Protein AF-A0A142X7V2-F1 (afdb_monomer)

pLDDT: mean 72.76, std 12.18, range [30.91, 86.69]

Nearest PDB structures (foldseek):
  1sg2-assembly1_A  TM=7.014E-01  e=5.204E+00  Escherichia coli
  7x0t-assembly1_A  TM=2.923E-01  e=7.266E+00  Homo sapiens

Mean predicted aligned error: 11.58 Å

Sequence (132 aa):
MGMGFEIVDVTFTNPAFLALTGAERADVVRRLLADPVMAEFSRVSKRRGRRIFWRSFGLLLALFFGLDFVRREVPFSSTIYAVSVLGLSALWAVGEVWLWVRWMKRESTRRMQSLLQVELGRVRIKNRLPKD

Solvent-accessible surface area (backbone atoms only — not comparable to full-atom values): 7482 Å² total; per-residue (Å²): 139,66,82,75,54,71,69,54,64,78,66,61,78,43,66,76,62,63,72,45,54,75,68,55,43,52,51,53,52,52,49,56,71,65,31,66,68,52,53,50,49,50,53,54,48,51,55,53,49,50,52,50,49,53,52,41,50,51,48,51,50,52,43,53,54,48,51,56,46,38,73,73,76,46,58,74,82,56,32,56,59,50,51,50,54,46,49,54,52,51,52,50,42,53,48,54,53,49,53,49,53,53,47,51,54,54,52,53,52,54,52,49,52,54,51,49,53,53,50,53,49,52,51,55,50,58,73,66,49,81,88,126

Foldseek 3Di:
DPVVCVLVVVQCPPVLLVPDDPVLNVVLVVCLCVDVVVVVLVVVLVVVVVVLVVVLVVLVVCLVVLLVCLVPPNPPVVSVVSVVVSVVSNVVSVVSVVVSVVVSSVVSNVVSNVSSVVSSVVVVVVVPDDDD

Structure (mmCIF, N/CA/C/O backbone):
data_AF-A0A142X7V2-F1
#
_entry.id   AF-A0A142X7V2-F1
#
loop_
_atom_site.group_PDB
_atom_site.id
_atom_site.type_symbol
_atom_site.label_atom_id
_atom_site.label_alt_id
_atom_site.label_comp_id
_atom_site.label_asym_id
_atom_site.label_entity_id
_atom_site.label_seq_id
_atom_site.pdbx_PDB_ins_code
_atom_site.Cartn_x
_atom_site.Cartn_y
_atom_site.Cartn_z
_atom_site.occupancy
_atom_site.B_iso_or_equiv
_atom_site.auth_seq_id
_atom_site.auth_comp_id
_atom_site.auth_asym_id
_atom_site.auth_atom_id
_atom_site.pdbx_PDB_model_num
ATOM 1 N N . MET A 1 1 ? 2.523 -14.291 7.260 1.00 30.91 1 MET A N 1
ATOM 2 C CA . MET A 1 1 ? 3.044 -12.999 7.762 1.00 30.91 1 MET A CA 1
ATOM 3 C C . MET A 1 1 ? 2.249 -11.901 7.059 1.00 30.91 1 MET A C 1
ATOM 5 O O . MET A 1 1 ? 2.427 -11.691 5.876 1.00 30.91 1 MET A O 1
ATOM 9 N N . GLY A 1 2 ? 1.153 -11.379 7.601 1.00 34.94 2 GLY A N 1
ATOM 10 C CA . GLY A 1 2 ? 1.067 -10.666 8.874 1.00 34.94 2 GLY A CA 1
ATOM 11 C C . GLY A 1 2 ? 0.648 -9.191 8.707 1.00 34.94 2 GLY A C 1
ATOM 12 O O . GLY A 1 2 ? 0.599 -8.489 9.702 1.00 34.94 2 GLY A O 1
ATOM 13 N N . MET A 1 3 ? 0.288 -8.719 7.498 1.00 31.81 3 MET A N 1
ATOM 14 C CA . MET A 1 3 ? -0.186 -7.338 7.232 1.00 31.81 3 MET A CA 1
ATOM 15 C C . MET A 1 3 ? -1.436 -6.901 8.032 1.00 31.81 3 M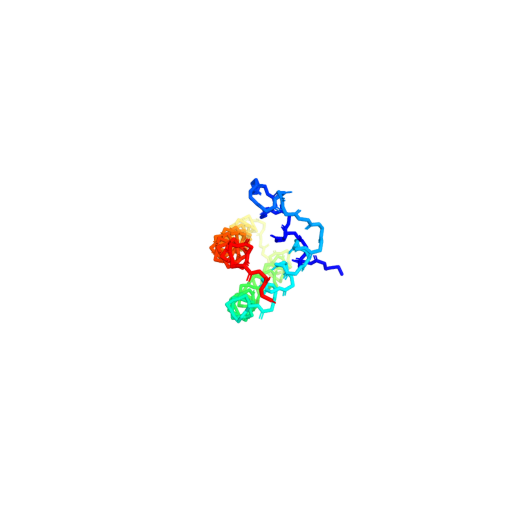ET A C 1
ATOM 17 O O . MET A 1 3 ? -1.824 -5.739 7.976 1.00 31.81 3 MET A O 1
ATOM 21 N N . GLY A 1 4 ? -2.083 -7.812 8.766 1.00 34.22 4 GLY A N 1
ATOM 22 C CA . GLY A 1 4 ? -3.225 -7.501 9.629 1.00 34.22 4 GLY A CA 1
ATOM 23 C C . GLY A 1 4 ? -2.856 -6.901 10.991 1.00 34.22 4 GLY A C 1
ATOM 24 O O . GLY A 1 4 ? -3.724 -6.301 11.611 1.00 34.22 4 GLY A O 1
ATOM 25 N N . PHE A 1 5 ? -1.604 -7.030 11.450 1.00 38.09 5 PHE A N 1
ATOM 26 C CA . PHE A 1 5 ? -1.200 -6.593 12.796 1.00 38.09 5 PHE A CA 1
ATOM 27 C C . PHE A 1 5 ? -0.598 -5.180 12.845 1.00 38.09 5 PHE A C 1
ATOM 29 O O . PHE A 1 5 ? -0.761 -4.491 13.844 1.00 38.09 5 PHE A O 1
ATOM 36 N N . GLU A 1 6 ? -0.002 -4.674 11.762 1.00 40.09 6 GLU A N 1
ATOM 37 C CA . GLU A 1 6 ? 0.569 -3.311 11.764 1.00 40.09 6 GLU A CA 1
ATOM 38 C C . GLU A 1 6 ? -0.491 -2.200 11.767 1.00 40.09 6 GLU A C 1
ATOM 40 O O . GLU A 1 6 ? -0.236 -1.080 12.208 1.00 40.09 6 GLU A O 1
ATOM 45 N N . ILE A 1 7 ? -1.702 -2.499 11.294 1.00 42.62 7 ILE A N 1
ATOM 46 C CA . ILE A 1 7 ? -2.829 -1.562 11.356 1.00 42.62 7 ILE A CA 1
ATOM 47 C C . ILE A 1 7 ? -3.317 -1.434 12.814 1.00 42.62 7 ILE A C 1
ATOM 49 O O . ILE A 1 7 ? -3.797 -0.378 13.217 1.00 42.62 7 ILE A O 1
ATOM 53 N N . VAL A 1 8 ? -3.117 -2.475 13.625 1.00 48.59 8 VAL A N 1
ATOM 54 C CA . VAL A 1 8 ? -3.644 -2.610 14.985 1.00 48.59 8 VAL A CA 1
ATOM 55 C C . VAL A 1 8 ? -2.820 -1.782 15.992 1.00 48.59 8 VAL A C 1
ATOM 57 O O . VAL A 1 8 ? -3.418 -1.099 16.825 1.00 48.59 8 VAL A O 1
ATOM 60 N N . ASP A 1 9 ? -1.495 -1.680 15.823 1.00 42.34 9 ASP A N 1
ATOM 61 C CA . ASP A 1 9 ? -0.610 -0.975 16.773 1.00 42.34 9 ASP A CA 1
ATOM 62 C C . ASP A 1 9 ? -0.812 0.548 16.873 1.00 42.34 9 ASP A C 1
ATOM 64 O O . ASP A 1 9 ? -0.661 1.132 17.946 1.00 42.34 9 ASP A O 1
ATOM 68 N N . VAL A 1 10 ? -1.215 1.226 15.793 1.00 46.62 10 VAL A N 1
ATOM 69 C CA . VAL A 1 10 ? -1.355 2.699 15.804 1.00 46.62 10 VAL A CA 1
ATOM 70 C C . VAL A 1 10 ? -2.633 3.160 16.533 1.00 46.62 10 VAL A C 1
ATOM 72 O O . VAL A 1 10 ? -2.751 4.327 16.906 1.00 46.62 10 VAL A O 1
ATOM 75 N N . THR A 1 11 ? -3.588 2.258 16.785 1.00 52.12 11 THR A N 1
ATOM 76 C CA . THR A 1 11 ? -4.872 2.583 17.444 1.00 52.12 11 THR A CA 1
ATOM 77 C C . THR A 1 11 ? -4.860 2.426 18.963 1.00 52.12 11 THR A C 1
ATOM 79 O O . THR A 1 11 ? -5.824 2.818 19.621 1.00 52.12 11 THR A O 1
ATOM 82 N N . PHE A 1 12 ? -3.785 1.888 19.541 1.00 57.22 12 PHE A N 1
ATOM 83 C CA . PHE A 1 12 ? -3.720 1.562 20.969 1.00 57.22 12 PHE A CA 1
ATOM 84 C C . PHE A 1 12 ? -3.228 2.685 21.881 1.00 57.22 12 PHE A C 1
ATOM 86 O O . PHE A 1 12 ? -3.137 2.491 23.088 1.00 57.22 12 PHE A O 1
ATOM 93 N N . THR A 1 13 ? -2.956 3.876 21.354 1.00 59.94 13 THR A N 1
ATOM 94 C CA . THR A 1 13 ? -2.550 5.031 22.173 1.00 59.94 13 THR A CA 1
ATOM 95 C C . THR A 1 13 ? -3.724 5.768 22.819 1.00 59.94 13 THR A C 1
ATOM 97 O O . THR A 1 13 ? -3.507 6.710 23.578 1.00 59.94 13 THR A O 1
ATOM 100 N N . ASN A 1 14 ? -4.975 5.365 22.556 1.00 65.12 14 ASN A N 1
ATOM 101 C CA . ASN A 1 14 ? -6.134 6.005 23.174 1.00 65.12 14 ASN A CA 1
ATOM 102 C C . ASN A 1 14 ? -6.211 5.643 24.675 1.00 65.12 14 ASN A C 1
ATOM 104 O O . ASN A 1 14 ? -6.417 4.467 24.999 1.00 65.12 14 ASN A O 1
ATOM 108 N N . PRO A 1 15 ? -6.115 6.621 25.600 1.00 67.88 15 PRO A N 1
ATOM 109 C CA . PRO A 1 15 ? -6.108 6.355 27.039 1.00 67.88 15 PRO A CA 1
ATOM 110 C C . PRO A 1 15 ? -7.382 5.644 27.518 1.00 67.88 15 PRO A C 1
ATOM 112 O O . PRO A 1 15 ? -7.320 4.831 28.436 1.00 67.88 15 PRO A O 1
ATOM 115 N N . ALA A 1 16 ? -8.525 5.867 26.859 1.00 66.88 16 ALA A N 1
ATOM 116 C CA . ALA A 1 16 ? -9.779 5.193 27.196 1.00 66.88 16 ALA A CA 1
ATOM 117 C C . ALA A 1 16 ? -9.778 3.700 26.820 1.00 66.88 16 ALA A C 1
ATOM 119 O O . ALA A 1 16 ? -10.426 2.903 27.488 1.00 66.88 16 ALA A O 1
ATOM 120 N N . PHE A 1 17 ? -9.039 3.312 25.775 1.00 66.50 17 PHE A N 1
ATOM 121 C CA . PHE A 1 17 ? -8.858 1.909 25.398 1.00 66.50 17 PHE A CA 1
ATOM 122 C C . PHE A 1 17 ? -7.848 1.206 26.315 1.00 66.50 17 PHE A C 1
ATOM 124 O O . PHE A 1 17 ? -8.035 0.047 26.676 1.00 66.50 17 PHE A O 1
ATOM 131 N N . LEU A 1 18 ? -6.796 1.914 26.736 1.00 72.12 18 LEU A N 1
ATOM 132 C CA . LEU A 1 18 ? -5.797 1.392 27.675 1.00 72.12 18 LEU A CA 1
ATOM 133 C C . LEU A 1 18 ? -6.360 1.175 29.087 1.00 72.12 18 LEU A C 1
ATOM 135 O O . LEU A 1 18 ? -5.893 0.280 29.789 1.00 72.12 18 LEU A O 1
ATOM 139 N N . ALA A 1 19 ? -7.380 1.949 29.470 1.00 71.31 19 ALA A N 1
ATOM 140 C CA . ALA A 1 19 ? -8.091 1.812 30.739 1.00 71.31 19 ALA A CA 1
ATOM 141 C C . ALA A 1 19 ? -9.012 0.575 30.817 1.00 71.31 19 ALA A C 1
ATOM 143 O O . ALA A 1 19 ? -9.469 0.231 31.904 1.00 71.31 19 ALA A O 1
ATOM 144 N N . LEU A 1 20 ? -9.290 -0.098 29.694 1.00 70.56 20 LEU A N 1
ATOM 145 C CA . LEU A 1 20 ? -10.110 -1.313 29.663 1.00 70.56 20 LEU A CA 1
ATOM 146 C C . LEU A 1 20 ? -9.352 -2.529 30.214 1.00 70.56 20 LEU A C 1
ATOM 148 O O . LEU A 1 20 ? -8.128 -2.653 30.075 1.00 70.56 20 LEU A O 1
ATOM 152 N N . THR A 1 21 ? -10.082 -3.495 30.769 1.00 77.44 21 THR A N 1
ATOM 153 C CA . THR A 1 21 ? -9.509 -4.793 31.158 1.00 77.44 21 THR A CA 1
ATOM 154 C C . THR A 1 21 ? -9.031 -5.575 29.925 1.00 77.44 21 THR A C 1
ATOM 156 O O . THR A 1 21 ? -9.453 -5.317 28.795 1.00 77.44 21 THR A O 1
ATOM 159 N N . GLY A 1 22 ? -8.131 -6.549 30.107 1.00 70.81 22 GLY A N 1
ATOM 160 C CA . GLY A 1 22 ? -7.602 -7.345 28.987 1.00 70.81 22 GLY A CA 1
ATOM 161 C C . GLY A 1 22 ? -8.693 -8.071 28.181 1.00 70.81 22 GLY A C 1
ATOM 162 O O . GLY A 1 22 ? -8.615 -8.131 26.955 1.00 70.81 22 GLY A O 1
ATOM 163 N N . ALA A 1 23 ? -9.747 -8.548 28.852 1.00 75.38 23 ALA A N 1
ATOM 164 C CA . ALA A 1 23 ? -10.886 -9.209 28.213 1.00 75.38 23 ALA A CA 1
ATOM 165 C C . ALA A 1 23 ? -11.749 -8.235 27.388 1.00 75.38 23 ALA A C 1
ATOM 167 O O . ALA A 1 23 ? -12.141 -8.556 26.268 1.00 75.38 23 ALA A O 1
ATOM 168 N N . GLU A 1 24 ? -11.997 -7.027 27.900 1.00 71.19 24 GLU A N 1
ATOM 169 C CA . GLU A 1 24 ? -12.745 -5.985 27.182 1.00 71.19 24 GLU A CA 1
ATOM 170 C C . GLU A 1 24 ? -11.983 -5.485 25.951 1.00 71.19 24 GLU A C 1
ATOM 172 O O . GLU A 1 24 ? -12.577 -5.300 24.891 1.00 71.19 24 GLU A O 1
ATOM 177 N N . ARG A 1 25 ? -10.655 -5.329 26.050 1.00 70.88 25 ARG A N 1
ATOM 178 C CA . ARG A 1 25 ? -9.813 -4.981 24.895 1.00 70.88 25 ARG A CA 1
ATOM 179 C C . ARG A 1 25 ? -9.894 -6.040 23.802 1.00 70.88 25 ARG A C 1
ATOM 181 O O . ARG A 1 25 ? -10.055 -5.692 22.634 1.00 70.88 25 ARG A O 1
ATOM 188 N N . ALA A 1 26 ? -9.817 -7.318 24.172 1.00 72.00 26 ALA A N 1
ATOM 189 C CA . ALA A 1 26 ? -9.926 -8.418 23.220 1.00 72.00 26 ALA A CA 1
ATOM 190 C C . ALA A 1 26 ? -11.307 -8.466 22.538 1.00 72.00 26 ALA A C 1
ATOM 192 O O . ALA A 1 26 ? -11.372 -8.694 21.329 1.00 72.00 26 ALA A O 1
ATOM 193 N N . ASP A 1 27 ? -12.396 -8.206 23.272 1.00 75.00 27 ASP A N 1
ATOM 194 C CA . ASP A 1 27 ? -13.755 -8.155 22.708 1.00 75.00 27 ASP A CA 1
ATOM 195 C C . ASP A 1 27 ? -13.929 -6.965 21.746 1.00 75.00 27 ASP A C 1
ATOM 197 O O . ASP A 1 27 ? -14.406 -7.138 20.624 1.00 75.00 27 ASP A O 1
ATOM 201 N N . VAL A 1 28 ? -13.450 -5.772 22.119 1.00 72.56 28 VAL A N 1
ATOM 202 C CA . VAL A 1 28 ? -13.488 -4.577 21.255 1.00 72.56 28 VAL A CA 1
ATOM 203 C C . VAL A 1 28 ? -12.687 -4.795 19.969 1.00 72.56 28 VAL A C 1
ATOM 205 O O . VAL A 1 28 ? -13.185 -4.506 18.882 1.00 72.56 28 VAL A O 1
ATOM 208 N N . VAL A 1 29 ? -11.479 -5.363 20.060 1.00 72.62 29 VAL A N 1
ATOM 209 C CA . VAL A 1 29 ? -10.656 -5.685 18.880 1.00 72.62 29 VAL A CA 1
ATOM 210 C C . VAL A 1 29 ? -11.340 -6.729 17.997 1.00 72.62 29 VAL A C 1
ATOM 212 O O . VAL A 1 29 ? -11.376 -6.571 16.777 1.00 72.62 29 VAL A O 1
ATOM 215 N N . ARG A 1 30 ? -11.930 -7.777 18.586 1.00 74.94 30 ARG A N 1
ATOM 216 C CA . ARG A 1 30 ? -12.658 -8.806 17.831 1.00 74.94 30 ARG A CA 1
ATOM 217 C C . ARG A 1 30 ? -13.841 -8.209 17.062 1.00 74.94 30 ARG A C 1
ATOM 219 O O . ARG A 1 30 ? -14.036 -8.562 15.902 1.00 74.94 30 ARG A O 1
ATOM 226 N N . ARG A 1 31 ? -14.595 -7.288 17.670 1.00 74.56 31 ARG A N 1
ATOM 227 C CA . ARG A 1 31 ? -15.727 -6.598 17.026 1.00 74.56 31 ARG A CA 1
ATOM 228 C C . ARG A 1 31 ? -15.283 -5.632 15.937 1.00 74.56 31 ARG A C 1
ATOM 230 O O . ARG A 1 31 ? -15.857 -5.651 14.857 1.00 74.56 31 ARG A O 1
ATOM 237 N N . LEU A 1 32 ? -14.220 -4.867 16.182 1.00 71.06 32 LEU A N 1
ATOM 238 C CA . LEU A 1 32 ? -13.596 -3.987 15.189 1.00 71.06 32 LEU A CA 1
ATOM 239 C C . LEU A 1 32 ? -13.172 -4.749 13.928 1.00 71.06 32 LEU A C 1
ATOM 241 O O . LEU A 1 32 ? -13.412 -4.290 12.815 1.00 71.06 32 LEU A O 1
ATOM 245 N N . LEU A 1 33 ? -12.563 -5.925 14.096 1.00 67.06 33 LEU A N 1
ATOM 246 C CA . LEU A 1 33 ? -12.136 -6.772 12.979 1.00 67.06 33 LEU A CA 1
ATOM 247 C C . LEU A 1 33 ? -13.308 -7.453 12.256 1.00 67.06 33 LEU A C 1
ATOM 249 O O . LEU A 1 33 ? -13.195 -7.747 11.066 1.00 67.06 33 LEU A O 1
ATOM 253 N N . ALA A 1 34 ? -14.416 -7.702 12.957 1.00 70.75 34 ALA A N 1
ATOM 254 C CA . ALA A 1 34 ? -15.641 -8.264 12.391 1.00 70.75 34 ALA A CA 1
ATOM 255 C C . ALA A 1 34 ? -16.562 -7.205 11.754 1.00 70.75 34 ALA A C 1
ATOM 257 O O . ALA A 1 34 ? -17.571 -7.567 11.146 1.00 70.75 34 ALA A O 1
ATOM 258 N N . ASP A 1 35 ? -16.234 -5.914 11.877 1.00 74.38 35 ASP A N 1
ATOM 259 C CA . ASP A 1 35 ? -17.087 -4.829 11.405 1.00 74.38 35 ASP A CA 1
ATOM 260 C C . ASP A 1 35 ? -17.212 -4.842 9.862 1.00 74.38 35 ASP A C 1
ATOM 262 O O . ASP A 1 35 ? -16.197 -4.889 9.146 1.00 74.38 35 ASP A O 1
ATOM 266 N N . PRO A 1 36 ? -18.440 -4.779 9.305 1.00 71.44 36 PRO A N 1
ATOM 267 C CA . PRO A 1 36 ? -18.664 -4.755 7.860 1.00 71.44 36 PRO A CA 1
ATOM 268 C C . PRO A 1 36 ? -17.937 -3.599 7.157 1.00 71.44 36 PRO A C 1
ATOM 270 O O . PRO A 1 36 ? -17.518 -3.759 6.008 1.00 71.44 36 PRO A O 1
ATOM 273 N N . VAL A 1 37 ? -17.700 -2.474 7.841 1.00 70.94 37 VAL A N 1
ATOM 274 C CA . VAL A 1 37 ? -16.955 -1.323 7.308 1.00 70.94 37 VAL A CA 1
ATOM 275 C C . VAL A 1 37 ? -15.484 -1.674 7.064 1.00 70.94 37 VAL A C 1
ATOM 277 O O . VAL A 1 37 ? -14.901 -1.254 6.057 1.00 70.94 37 VAL A O 1
ATOM 280 N N . MET A 1 38 ? -14.872 -2.478 7.941 1.00 68.19 38 MET A N 1
ATOM 281 C CA . MET A 1 38 ? -13.508 -2.986 7.746 1.00 68.19 38 MET A CA 1
ATOM 282 C C . MET A 1 38 ? -13.451 -4.023 6.620 1.00 68.19 38 MET A C 1
ATOM 284 O O . MET A 1 38 ? -12.526 -4.001 5.799 1.00 68.19 38 MET A O 1
ATOM 288 N N . ALA A 1 39 ? -14.463 -4.889 6.515 1.00 70.62 39 ALA A N 1
ATOM 289 C CA . ALA A 1 39 ? -14.563 -5.861 5.427 1.00 70.62 39 ALA A CA 1
ATOM 290 C C . ALA A 1 39 ? -14.723 -5.179 4.055 1.00 70.62 39 ALA A C 1
ATOM 292 O O . ALA A 1 39 ? -14.079 -5.570 3.075 1.00 70.62 39 ALA A O 1
ATOM 293 N N . GLU A 1 40 ? -15.537 -4.128 3.972 1.00 72.88 40 GLU A N 1
ATOM 294 C CA . GLU A 1 40 ? -15.731 -3.351 2.751 1.00 72.88 40 GLU A CA 1
ATOM 295 C C . GLU A 1 40 ? -14.477 -2.550 2.380 1.00 72.88 40 GLU A C 1
ATOM 297 O O . GLU A 1 40 ? -14.029 -2.602 1.229 1.00 72.88 40 GLU A O 1
ATOM 302 N N . PHE A 1 41 ? -13.831 -1.908 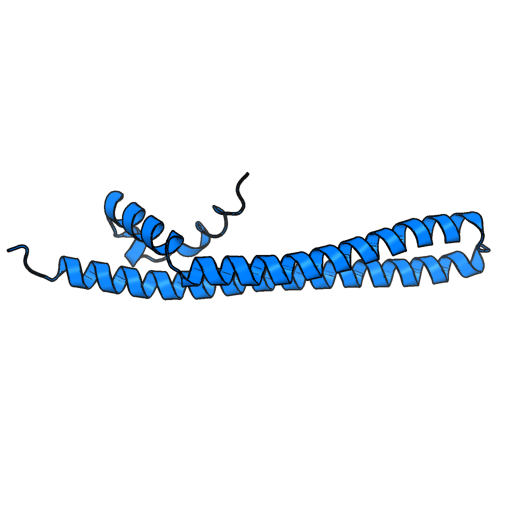3.360 1.00 71.81 41 PHE A N 1
ATOM 303 C CA . PHE A 1 41 ? -12.542 -1.246 3.158 1.00 71.81 41 PHE A CA 1
ATOM 304 C C . PHE A 1 41 ? -11.486 -2.220 2.623 1.00 71.81 41 PHE A C 1
ATOM 306 O O . PHE A 1 41 ? -10.797 -1.901 1.655 1.00 71.81 41 PHE A O 1
ATOM 313 N N . SER A 1 42 ? -11.410 -3.438 3.168 1.00 7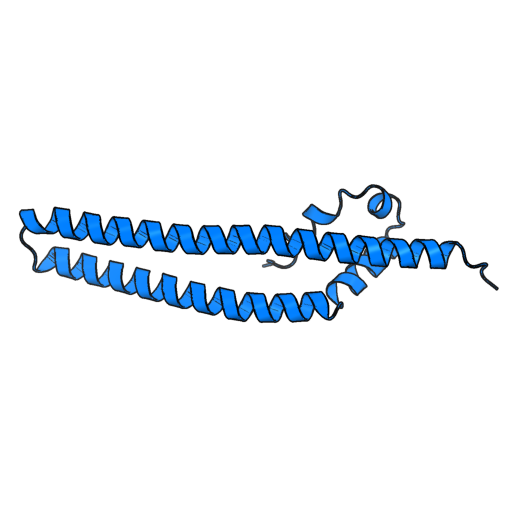0.50 42 SER A N 1
ATOM 314 C CA . SER A 1 42 ? -10.517 -4.497 2.680 1.00 70.50 42 SER A CA 1
ATOM 315 C C . SER A 1 42 ? -10.797 -4.872 1.218 1.00 70.50 42 SER A C 1
ATOM 317 O O . SER A 1 42 ? -9.870 -5.015 0.416 1.00 70.50 42 SER A O 1
ATOM 319 N N . ARG A 1 43 ? -12.069 -4.969 0.809 1.00 76.44 43 ARG A N 1
ATOM 320 C CA . ARG A 1 43 ? -12.439 -5.248 -0.593 1.00 76.44 43 ARG A CA 1
ATOM 321 C C . ARG A 1 43 ? -12.048 -4.104 -1.531 1.00 76.44 43 ARG A C 1
ATOM 323 O O . ARG A 1 43 ? -11.484 -4.365 -2.597 1.00 76.44 43 ARG A O 1
ATOM 330 N N . VAL A 1 44 ? -12.328 -2.857 -1.152 1.00 74.50 44 VAL A N 1
ATOM 331 C CA . VAL A 1 44 ? -11.987 -1.659 -1.943 1.00 74.50 44 VAL A CA 1
ATOM 332 C C . VAL A 1 44 ? -10.470 -1.501 -2.048 1.00 74.50 44 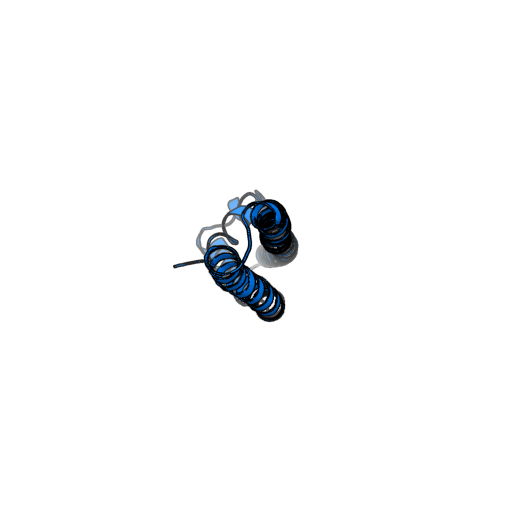VAL A C 1
ATOM 334 O O . VAL A 1 44 ? -9.939 -1.317 -3.147 1.00 74.50 44 VAL A O 1
ATOM 337 N N . SER A 1 45 ? -9.768 -1.679 -0.928 1.00 73.31 45 SER A N 1
ATOM 338 C CA . SER A 1 45 ? -8.310 -1.749 -0.837 1.00 73.31 45 SER A CA 1
ATOM 339 C C . SER A 1 45 ? -7.741 -2.791 -1.798 1.00 73.31 45 SER A C 1
ATOM 341 O O . SER A 1 45 ? -6.906 -2.449 -2.632 1.00 73.31 45 SER A O 1
ATOM 343 N N . LYS A 1 46 ? -8.242 -4.034 -1.776 1.00 77.19 46 LYS A N 1
ATOM 344 C CA . LYS A 1 46 ? -7.775 -5.109 -2.667 1.00 77.19 46 LYS A CA 1
ATOM 345 C C . LYS A 1 46 ? -8.012 -4.808 -4.144 1.00 77.19 46 LYS A C 1
ATOM 347 O O . LYS A 1 46 ? -7.176 -5.157 -4.974 1.00 77.19 46 LYS A O 1
ATOM 352 N N . ARG A 1 47 ? -9.138 -4.187 -4.519 1.00 79.94 47 ARG A N 1
ATOM 353 C CA . ARG A 1 47 ? -9.388 -3.803 -5.925 1.00 79.94 47 ARG A CA 1
ATOM 354 C C . ARG A 1 47 ? -8.430 -2.704 -6.378 1.00 79.94 47 ARG A C 1
ATOM 356 O O . ARG A 1 47 ? -7.831 -2.826 -7.445 1.00 79.94 47 ARG A O 1
ATOM 363 N N . ARG A 1 48 ? -8.264 -1.658 -5.566 1.00 76.81 48 ARG A N 1
ATOM 364 C CA . ARG A 1 48 ? -7.402 -0.515 -5.894 1.00 76.81 48 ARG A CA 1
ATOM 365 C C . ARG A 1 48 ? -5.921 -0.899 -5.873 1.00 76.81 48 ARG A C 1
ATOM 367 O O . ARG A 1 48 ? -5.210 -0.583 -6.818 1.00 76.81 48 ARG A O 1
ATOM 374 N N . GLY A 1 49 ? -5.501 -1.662 -4.865 1.00 77.06 49 GLY A N 1
ATOM 375 C CA . GLY A 1 49 ? -4.153 -2.211 -4.738 1.00 77.06 49 GLY A CA 1
ATOM 376 C C . GLY A 1 49 ? -3.796 -3.150 -5.882 1.00 77.06 49 GLY A C 1
ATOM 377 O O . GLY A 1 49 ? -2.732 -3.008 -6.463 1.00 77.06 49 GLY A O 1
ATOM 378 N N . ARG A 1 50 ? -4.711 -4.033 -6.305 1.00 81.00 50 ARG A N 1
ATOM 379 C CA . ARG A 1 50 ? -4.498 -4.893 -7.480 1.00 81.00 50 ARG A CA 1
ATOM 380 C C . ARG A 1 50 ? -4.319 -4.090 -8.766 1.00 81.00 50 ARG A C 1
ATOM 382 O O . ARG A 1 50 ? -3.453 -4.426 -9.561 1.00 81.00 50 ARG A O 1
ATOM 389 N N . ARG A 1 51 ? -5.099 -3.023 -8.972 1.00 83.12 51 ARG A N 1
ATOM 390 C CA . ARG A 1 51 ? -4.933 -2.149 -10.145 1.00 83.12 51 ARG A CA 1
ATOM 391 C C . ARG A 1 51 ? -3.564 -1.467 -10.146 1.00 83.12 51 ARG A C 1
ATOM 393 O O . ARG A 1 51 ? -2.909 -1.449 -11.178 1.00 83.12 51 ARG A O 1
ATOM 400 N N . ILE A 1 52 ? -3.147 -0.924 -9.006 1.00 82.88 52 ILE A N 1
ATOM 401 C CA . ILE A 1 52 ? -1.853 -0.243 -8.869 1.00 82.88 52 ILE A CA 1
ATOM 402 C C . ILE A 1 52 ? -0.712 -1.245 -9.035 1.00 82.88 52 ILE A C 1
ATOM 404 O O . ILE A 1 52 ? 0.186 -1.000 -9.825 1.00 82.88 52 ILE A O 1
ATOM 408 N N . PHE A 1 53 ? -0.818 -2.421 -8.415 1.00 80.50 53 PHE A N 1
ATOM 409 C CA . PHE A 1 53 ? 0.130 -3.518 -8.586 1.00 80.50 53 PHE A CA 1
ATOM 410 C C . PHE A 1 53 ? 0.312 -3.898 -10.057 1.00 80.50 53 PHE A C 1
ATOM 412 O O . PHE A 1 53 ? 1.436 -3.894 -10.538 1.00 80.50 53 PHE A O 1
ATOM 419 N N . TRP A 1 54 ? -0.772 -4.165 -10.796 1.00 82.31 54 TRP A N 1
ATOM 420 C CA . TRP A 1 54 ? -0.672 -4.535 -12.212 1.00 82.31 54 TRP A CA 1
ATOM 421 C C . TRP A 1 54 ? -0.105 -3.411 -13.086 1.00 82.31 54 TRP A C 1
ATOM 423 O O . TRP A 1 54 ? 0.648 -3.698 -14.012 1.00 82.31 54 TRP A O 1
ATOM 433 N N . ARG A 1 55 ? -0.411 -2.140 -12.786 1.00 82.44 55 ARG A N 1
ATOM 434 C CA . ARG A 1 55 ? 0.179 -0.998 -13.505 1.00 82.44 55 ARG A CA 1
ATOM 435 C C . ARG A 1 55 ? 1.674 -0.870 -13.234 1.00 82.44 55 ARG A C 1
ATOM 437 O O . ARG A 1 55 ? 2.443 -0.760 -14.181 1.00 82.44 55 ARG A O 1
ATOM 444 N N . SER A 1 56 ? 2.090 -0.929 -11.971 1.00 78.69 56 SER A N 1
ATOM 445 C CA . SER A 1 56 ? 3.505 -0.854 -11.595 1.00 78.69 56 SER A CA 1
ATOM 446 C C . SER A 1 56 ? 4.289 -2.062 -12.103 1.00 78.69 56 SER A C 1
ATOM 448 O O . SER A 1 56 ? 5.398 -1.901 -12.597 1.00 78.69 56 SER A O 1
ATOM 450 N N . PHE A 1 57 ? 3.705 -3.260 -12.048 1.00 81.88 57 PHE A N 1
ATOM 451 C CA . PHE A 1 57 ? 4.302 -4.482 -12.580 1.00 81.88 57 PHE A CA 1
ATOM 452 C C . PHE A 1 57 ? 4.470 -4.419 -14.102 1.00 81.88 57 PHE A C 1
ATOM 454 O O . PHE A 1 57 ? 5.550 -4.708 -14.609 1.00 81.88 57 PHE A O 1
ATOM 461 N N . GLY A 1 58 ? 3.437 -3.975 -14.826 1.00 84.44 58 GLY A N 1
ATOM 462 C CA . GLY A 1 58 ? 3.517 -3.760 -16.272 1.00 84.44 58 GLY A CA 1
ATOM 463 C C . GLY A 1 58 ? 4.569 -2.715 -16.647 1.00 84.44 58 GLY A C 1
ATOM 464 O O . GLY A 1 58 ? 5.322 -2.919 -17.595 1.00 84.44 58 GLY A O 1
ATOM 465 N N . LEU A 1 59 ? 4.680 -1.636 -15.866 1.00 83.69 59 LEU A N 1
ATOM 466 C CA . LEU A 1 59 ? 5.715 -0.628 -16.075 1.00 83.69 59 LEU A CA 1
ATOM 467 C C . LEU A 1 59 ? 7.120 -1.195 -15.821 1.00 83.69 59 LEU A C 1
ATOM 469 O O . LEU A 1 59 ? 8.010 -0.968 -16.627 1.00 83.69 59 LEU A O 1
ATOM 473 N N . LEU A 1 60 ? 7.325 -1.977 -14.758 1.00 81.88 60 LEU A N 1
ATOM 474 C CA . LEU A 1 60 ? 8.612 -2.629 -14.488 1.00 81.88 60 LEU A CA 1
ATOM 475 C C . LEU A 1 60 ? 9.009 -3.617 -15.590 1.00 81.88 60 LEU A C 1
ATOM 477 O O . LEU A 1 60 ? 10.173 -3.651 -15.978 1.00 81.88 60 LEU A O 1
ATOM 481 N N . LEU A 1 61 ? 8.055 -4.379 -16.129 1.00 84.31 61 LEU A N 1
ATOM 482 C CA . LEU A 1 61 ? 8.282 -5.239 -17.293 1.00 84.31 61 LEU A CA 1
ATOM 483 C C . LEU A 1 61 ? 8.699 -4.425 -18.521 1.00 84.31 61 LEU A C 1
ATOM 485 O O . LEU A 1 61 ? 9.689 -4.760 -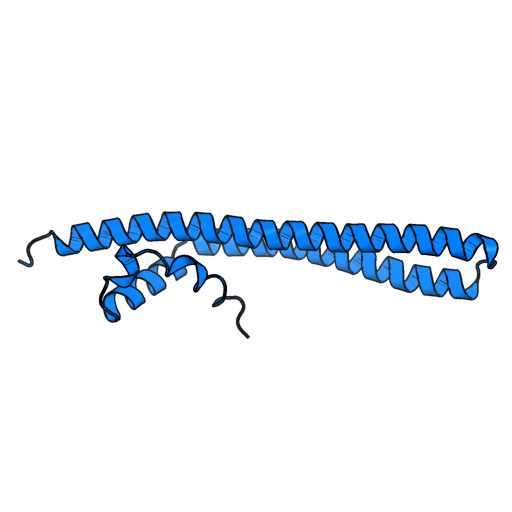19.164 1.00 84.31 61 LEU A O 1
ATOM 489 N N . ALA A 1 62 ? 7.989 -3.334 -18.817 1.00 82.75 62 ALA A N 1
ATOM 490 C CA . ALA A 1 62 ? 8.332 -2.446 -19.925 1.00 82.75 62 ALA A CA 1
ATOM 491 C C . ALA A 1 62 ? 9.722 -1.814 -19.746 1.00 82.75 62 ALA A C 1
ATOM 493 O O . ALA A 1 62 ? 10.477 -1.712 -20.707 1.00 82.75 62 ALA A O 1
ATOM 494 N N . LEU A 1 63 ? 10.087 -1.448 -18.514 1.00 82.38 63 LEU A N 1
ATOM 495 C CA . LEU A 1 63 ? 11.420 -0.950 -18.180 1.00 82.38 63 LEU A CA 1
ATOM 496 C C . LEU A 1 63 ? 12.493 -2.014 -18.386 1.00 82.38 63 LEU A C 1
ATOM 498 O O . LEU A 1 63 ? 13.526 -1.716 -18.970 1.00 82.38 63 LEU A O 1
ATOM 502 N N . PHE A 1 64 ? 12.246 -3.243 -17.932 1.00 80.12 64 PHE A N 1
ATOM 503 C CA . PHE A 1 64 ? 13.185 -4.354 -18.049 1.00 80.12 64 PHE A CA 1
ATOM 504 C C . PHE A 1 64 ? 13.467 -4.708 -19.514 1.00 80.12 64 PHE A C 1
ATOM 506 O O . PHE A 1 64 ? 14.625 -4.731 -19.928 1.00 80.12 64 PHE A O 1
ATOM 513 N N . PHE A 1 65 ? 12.417 -4.908 -20.316 1.00 83.12 65 PHE A N 1
ATOM 514 C CA . PHE A 1 65 ? 12.566 -5.175 -21.748 1.00 83.12 65 PHE A CA 1
ATOM 515 C C . PHE A 1 65 ? 13.097 -3.960 -22.514 1.00 83.12 65 PHE A C 1
ATOM 517 O O . PHE A 1 65 ? 13.913 -4.119 -23.417 1.00 83.12 65 PHE A O 1
ATOM 524 N N . GLY A 1 66 ? 12.692 -2.746 -22.133 1.00 80.38 66 GLY A N 1
ATOM 525 C CA . GLY A 1 66 ? 13.199 -1.509 -22.724 1.00 80.38 66 GLY A CA 1
ATOM 526 C C . GLY A 1 66 ? 14.695 -1.315 -22.477 1.00 80.38 66 GLY A C 1
ATOM 527 O O . GLY A 1 66 ? 15.416 -0.942 -23.394 1.00 80.38 66 GLY A O 1
ATOM 528 N N . LEU A 1 67 ? 15.186 -1.625 -21.274 1.00 80.69 67 LEU A N 1
ATOM 529 C CA . LEU A 1 67 ? 16.616 -1.598 -20.951 1.00 80.69 67 LEU A CA 1
ATOM 530 C C . LEU A 1 67 ? 17.405 -2.663 -21.721 1.00 80.69 67 LEU A C 1
ATOM 532 O O . LEU A 1 67 ? 18.494 -2.359 -22.205 1.00 80.69 67 LEU A O 1
ATOM 536 N N . ASP A 1 68 ? 16.876 -3.883 -21.856 1.00 82.31 68 ASP A N 1
ATOM 537 C CA . ASP A 1 68 ? 17.527 -4.940 -22.645 1.00 82.31 68 ASP A CA 1
ATOM 538 C C . ASP A 1 68 ? 17.590 -4.572 -24.138 1.00 82.31 68 ASP A C 1
ATOM 540 O O . ASP A 1 68 ? 18.638 -4.730 -24.763 1.00 82.31 68 ASP A O 1
ATOM 544 N N . PHE A 1 69 ? 16.522 -3.982 -24.686 1.00 80.06 69 PHE A N 1
ATOM 545 C CA . PHE A 1 69 ? 16.486 -3.469 -26.059 1.00 80.06 69 PHE A CA 1
ATOM 546 C C . PHE A 1 69 ? 17.491 -2.331 -26.279 1.00 80.06 69 PHE A C 1
ATOM 548 O O . PHE A 1 69 ? 18.318 -2.388 -27.190 1.00 80.06 69 PHE A O 1
ATOM 555 N N . VAL A 1 70 ? 17.480 -1.324 -25.398 1.00 80.94 70 VAL A N 1
ATOM 556 C CA . VAL A 1 70 ? 18.407 -0.182 -25.452 1.00 80.94 70 VAL A CA 1
ATOM 557 C C . VAL A 1 70 ? 19.859 -0.647 -25.392 1.00 80.94 70 VAL A C 1
ATOM 559 O O . VAL A 1 70 ? 20.706 -0.121 -26.104 1.00 80.94 70 VAL A O 1
ATOM 562 N N . ARG A 1 71 ? 20.151 -1.673 -24.589 1.00 77.62 71 ARG A N 1
ATOM 563 C CA . ARG A 1 71 ? 21.498 -2.232 -24.466 1.00 77.62 71 ARG A CA 1
ATOM 564 C C . ARG A 1 71 ? 21.989 -2.926 -25.742 1.00 77.62 71 ARG A C 1
ATOM 566 O O . ARG A 1 71 ? 23.200 -2.985 -25.945 1.00 77.62 71 ARG A O 1
ATOM 573 N N . ARG A 1 72 ? 21.093 -3.496 -26.552 1.00 81.06 72 ARG A N 1
ATOM 574 C CA . ARG A 1 72 ? 21.457 -4.327 -27.714 1.00 81.06 72 ARG A CA 1
ATOM 575 C C . ARG A 1 72 ? 21.447 -3.573 -29.036 1.00 81.06 72 ARG A C 1
ATOM 577 O O . ARG A 1 72 ? 22.287 -3.863 -29.880 1.00 81.06 72 ARG A O 1
ATOM 584 N N . GLU A 1 73 ? 20.516 -2.642 -29.221 1.00 79.56 73 GLU A N 1
ATOM 585 C CA . GLU A 1 73 ? 20.223 -2.086 -30.551 1.00 79.56 73 GLU A CA 1
ATOM 586 C C . GLU A 1 73 ? 20.443 -0.575 -30.669 1.00 79.56 73 GLU A C 1
ATOM 588 O O . GLU A 1 73 ? 20.472 -0.040 -31.777 1.00 79.56 73 GLU A O 1
ATOM 593 N N . VAL A 1 74 ? 20.612 0.139 -29.552 1.00 75.88 74 VAL A N 1
ATOM 594 C CA . VAL A 1 74 ? 20.606 1.605 -29.555 1.00 75.88 74 VAL A CA 1
ATOM 595 C C . VAL A 1 74 ? 22.035 2.159 -29.467 1.00 75.88 74 VAL A C 1
ATOM 597 O O . VAL A 1 74 ? 22.792 1.770 -28.576 1.00 75.88 74 VAL A O 1
ATOM 600 N N . PRO A 1 75 ? 22.434 3.103 -30.344 1.00 81.50 75 PRO A N 1
ATOM 601 C CA . PRO A 1 75 ? 23.737 3.752 -30.244 1.00 81.50 75 PRO A CA 1
ATOM 602 C C . PRO A 1 75 ? 23.902 4.487 -28.904 1.00 81.50 75 PRO A C 1
ATOM 604 O O . PRO A 1 75 ? 22.943 4.989 -28.311 1.00 81.50 75 PRO A O 1
ATOM 607 N N . PHE A 1 76 ? 25.143 4.573 -28.420 1.00 73.56 76 PHE A N 1
ATOM 608 C CA . PHE A 1 76 ? 25.466 5.086 -27.080 1.00 73.56 76 PHE A CA 1
ATOM 609 C C . PHE A 1 76 ? 24.914 6.501 -26.812 1.00 73.56 76 PHE A C 1
ATOM 611 O O . PHE A 1 76 ? 24.439 6.790 -25.715 1.00 73.56 76 PHE A O 1
ATOM 618 N N . SER A 1 77 ? 24.890 7.368 -27.830 1.00 74.62 77 SER A N 1
ATOM 619 C CA . SER A 1 77 ? 24.315 8.7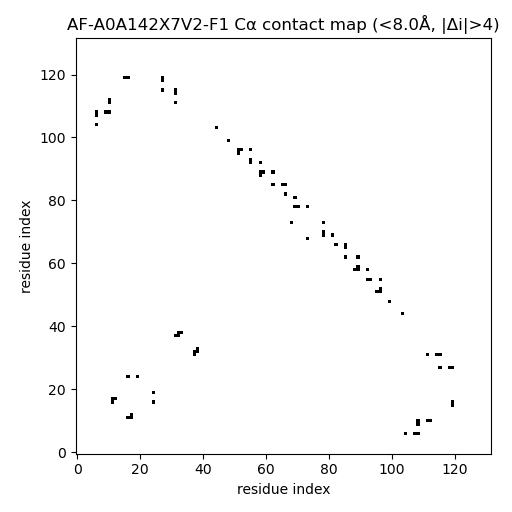19 -27.746 1.00 74.62 77 SER A CA 1
ATOM 620 C C . SER A 1 77 ? 22.810 8.717 -27.441 1.00 74.62 77 SER A C 1
ATOM 622 O O . SER A 1 77 ? 22.337 9.543 -26.667 1.00 74.62 77 SER A O 1
ATOM 624 N N . SER A 1 78 ? 22.058 7.763 -27.991 1.00 79.19 78 SER A N 1
ATOM 625 C CA . SER A 1 78 ? 20.614 7.600 -27.773 1.00 79.19 78 SER A CA 1
ATOM 626 C C . SER A 1 78 ? 20.290 6.783 -26.514 1.00 79.19 78 SER A C 1
ATOM 628 O O . SER A 1 78 ? 19.200 6.909 -25.955 1.00 79.19 78 SER A O 1
ATOM 630 N N . THR A 1 79 ? 21.254 6.001 -26.020 1.00 79.50 79 THR A N 1
ATOM 631 C CA . THR A 1 79 ? 21.138 5.220 -24.778 1.00 79.50 79 THR A CA 1
ATOM 632 C C . THR A 1 79 ? 20.905 6.117 -23.566 1.00 79.50 79 THR A C 1
ATOM 634 O O . THR A 1 79 ? 20.058 5.806 -22.734 1.00 79.50 79 THR A O 1
ATOM 637 N N . ILE A 1 80 ? 21.598 7.259 -23.480 1.00 78.25 80 ILE A N 1
ATOM 638 C CA . ILE A 1 80 ? 21.452 8.202 -22.359 1.00 78.25 80 ILE A CA 1
ATOM 639 C C . ILE A 1 80 ? 20.010 8.720 -22.280 1.00 78.25 80 ILE A C 1
ATOM 641 O O . ILE A 1 80 ? 19.392 8.647 -21.219 1.00 78.25 80 ILE A O 1
ATOM 645 N N . TYR A 1 81 ? 19.440 9.155 -23.409 1.00 79.88 81 TYR A N 1
ATOM 646 C CA . TYR A 1 81 ? 18.052 9.623 -23.472 1.00 79.88 81 TYR A CA 1
ATOM 647 C C . TYR A 1 81 ? 17.056 8.525 -23.091 1.00 79.88 81 TYR A C 1
ATOM 649 O O . TYR A 1 81 ? 16.135 8.770 -22.310 1.00 79.88 81 TYR A O 1
ATOM 657 N N . ALA A 1 82 ? 17.255 7.306 -23.594 1.00 77.94 82 ALA A N 1
ATOM 658 C CA . ALA A 1 82 ? 16.384 6.185 -23.274 1.00 77.94 82 ALA A CA 1
ATOM 659 C C . ALA A 1 82 ? 16.450 5.823 -21.780 1.00 77.94 82 ALA A C 1
ATOM 661 O O . ALA A 1 82 ? 15.413 5.695 -21.134 1.00 77.94 82 ALA A O 1
ATOM 662 N N . VAL A 1 83 ? 17.648 5.754 -21.193 1.00 81.75 83 VAL A N 1
ATOM 663 C CA . VAL A 1 83 ? 17.834 5.498 -19.756 1.00 81.75 83 VAL A CA 1
ATOM 664 C C . VAL A 1 83 ? 17.202 6.603 -18.907 1.00 81.75 83 VAL A C 1
ATOM 666 O O . VAL A 1 83 ? 16.574 6.291 -17.898 1.00 81.75 83 VAL A O 1
ATOM 669 N N . SER A 1 84 ? 17.283 7.875 -19.313 1.00 82.50 84 SER A N 1
ATOM 670 C CA . SER A 1 84 ? 16.609 8.974 -18.608 1.00 82.50 84 SER A CA 1
ATOM 671 C C . SER A 1 84 ? 15.084 8.831 -18.615 1.00 82.50 84 SER A C 1
ATOM 673 O O . SER A 1 84 ? 14.456 8.990 -17.569 1.00 82.50 84 SER A O 1
ATOM 675 N N . VAL A 1 85 ? 14.480 8.487 -19.757 1.00 83.56 85 VAL A N 1
ATOM 676 C CA . VAL A 1 85 ? 13.021 8.290 -19.875 1.00 83.56 85 VAL A CA 1
ATOM 677 C C . VAL A 1 85 ? 12.556 7.071 -19.072 1.00 83.56 85 VAL A C 1
ATOM 679 O O . VAL A 1 85 ? 11.551 7.140 -18.355 1.00 83.56 85 VAL A O 1
ATOM 682 N N . LEU A 1 86 ? 13.305 5.968 -19.140 1.00 81.69 86 LEU A N 1
ATOM 683 C CA . LEU A 1 86 ? 13.040 4.761 -18.356 1.00 81.69 86 LEU A CA 1
ATOM 684 C C . LEU A 1 86 ? 13.192 5.054 -16.849 1.00 81.69 86 LEU A C 1
ATOM 686 O O . LEU A 1 86 ? 12.323 4.700 -16.053 1.00 81.69 86 LEU A O 1
ATOM 690 N N . GLY A 1 87 ? 14.228 5.792 -16.450 1.00 82.69 87 GLY A N 1
ATOM 691 C CA . GLY A 1 87 ? 14.444 6.227 -15.069 1.00 82.69 87 GLY A CA 1
ATOM 692 C C . GLY A 1 87 ? 13.310 7.105 -14.528 1.00 82.69 87 GLY A C 1
ATOM 693 O O . GLY A 1 87 ? 12.804 6.850 -13.434 1.00 82.69 87 GLY A O 1
ATOM 694 N N . LEU A 1 88 ? 12.846 8.091 -15.305 1.00 86.69 88 LEU A N 1
ATOM 695 C CA . LEU A 1 88 ? 11.704 8.935 -14.927 1.00 86.69 88 LEU A CA 1
ATOM 696 C C . LEU A 1 88 ? 10.419 8.116 -14.758 1.00 86.69 88 LEU A C 1
ATOM 698 O O . LEU A 1 88 ? 9.661 8.320 -13.809 1.00 86.69 88 LEU A O 1
ATOM 702 N N . SER A 1 89 ? 10.194 7.160 -15.657 1.00 79.31 89 SER A N 1
ATOM 703 C CA . SER A 1 89 ? 9.038 6.265 -15.598 1.00 79.31 89 SER A CA 1
ATOM 704 C C . SER A 1 89 ? 9.087 5.384 -14.345 1.00 79.31 89 SER A C 1
ATOM 706 O O . SER A 1 89 ? 8.077 5.220 -13.660 1.00 79.31 89 SER A O 1
ATOM 708 N N . ALA A 1 90 ? 10.270 4.872 -13.987 1.00 82.31 90 ALA A N 1
ATOM 709 C CA . ALA A 1 90 ? 10.467 4.100 -12.763 1.00 82.31 90 ALA A CA 1
ATOM 710 C C . ALA A 1 90 ? 10.152 4.928 -11.507 1.00 82.31 90 ALA A C 1
ATOM 712 O O . ALA A 1 90 ? 9.421 4.464 -10.628 1.00 82.31 90 ALA A O 1
ATOM 713 N N . LEU A 1 91 ? 10.636 6.174 -11.447 1.00 84.62 91 LEU A N 1
ATOM 714 C CA . LEU A 1 91 ? 10.331 7.102 -10.354 1.00 84.62 91 LEU A CA 1
ATOM 715 C C . LEU A 1 91 ? 8.828 7.374 -10.239 1.00 84.62 91 LEU A C 1
ATOM 717 O O . LEU A 1 91 ? 8.293 7.396 -9.128 1.00 84.62 91 LEU A O 1
ATOM 721 N N . TRP A 1 92 ? 8.130 7.512 -11.368 1.00 83.81 92 TRP A N 1
ATOM 722 C CA . TRP A 1 92 ? 6.677 7.672 -11.384 1.00 83.81 92 TRP A CA 1
ATOM 723 C C . TRP A 1 92 ? 5.962 6.465 -10.765 1.00 83.81 92 TRP A C 1
ATOM 725 O O . TRP A 1 92 ? 5.105 6.635 -9.894 1.00 83.81 92 TRP A O 1
ATOM 735 N N . ALA A 1 93 ? 6.321 5.239 -11.165 1.00 79.56 93 ALA A N 1
ATOM 736 C CA . ALA A 1 93 ? 5.719 4.031 -10.593 1.00 79.56 93 ALA A CA 1
ATOM 737 C C . ALA A 1 93 ? 5.960 3.919 -9.084 1.00 79.56 93 ALA A C 1
ATOM 739 O O . ALA A 1 93 ? 5.031 3.586 -8.345 1.00 79.56 93 ALA A O 1
ATOM 740 N N . VAL A 1 94 ? 7.173 4.224 -8.614 1.00 83.69 94 VAL A N 1
ATOM 741 C CA . VAL A 1 94 ? 7.486 4.237 -7.177 1.00 83.69 94 VAL A CA 1
ATOM 742 C C . VAL A 1 94 ? 6.640 5.286 -6.449 1.00 83.69 94 VAL A C 1
ATOM 744 O O . VAL A 1 94 ? 6.083 4.995 -5.389 1.00 83.69 94 VAL A O 1
ATOM 747 N N . GLY A 1 95 ? 6.479 6.475 -7.036 1.00 84.62 95 GLY A N 1
ATOM 748 C CA . GLY A 1 95 ? 5.635 7.542 -6.502 1.00 84.62 95 GLY A CA 1
ATOM 749 C C . GLY A 1 95 ? 4.167 7.134 -6.349 1.00 84.62 95 GLY A C 1
ATOM 750 O O . GLY A 1 95 ? 3.582 7.346 -5.285 1.00 84.62 95 GLY A O 1
ATOM 751 N N . GLU A 1 96 ? 3.573 6.494 -7.361 1.00 80.88 96 GLU A N 1
ATOM 752 C CA . GLU A 1 96 ? 2.187 6.009 -7.282 1.00 80.88 96 GLU A CA 1
ATOM 753 C C . GLU A 1 96 ? 1.997 4.953 -6.188 1.00 80.88 96 GLU A C 1
ATOM 755 O O . GLU A 1 96 ? 1.040 5.032 -5.408 1.00 80.88 96 GLU A O 1
ATOM 760 N N . VAL A 1 97 ? 2.915 3.985 -6.094 1.00 81.19 97 VAL A N 1
ATOM 761 C CA . VAL A 1 9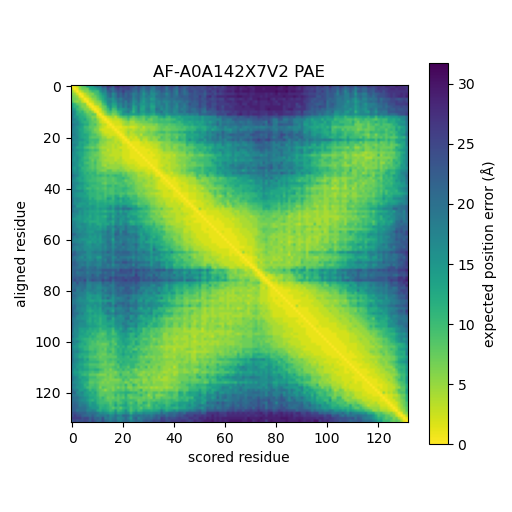7 ? 2.869 2.949 -5.053 1.00 81.19 97 VAL A CA 1
ATOM 762 C C . VAL A 1 97 ? 2.990 3.586 -3.673 1.00 81.19 97 VAL A C 1
ATOM 764 O O . VAL A 1 97 ? 2.203 3.275 -2.777 1.00 81.19 97 VAL A O 1
ATOM 767 N N . TRP A 1 98 ? 3.923 4.521 -3.499 1.00 84.31 98 TRP A N 1
ATOM 768 C CA . TRP A 1 98 ? 4.129 5.207 -2.229 1.00 84.31 98 TRP A CA 1
ATOM 769 C C . TRP A 1 98 ? 2.911 6.034 -1.805 1.00 84.31 98 TRP A C 1
ATOM 771 O O . TRP A 1 98 ? 2.470 5.940 -0.657 1.00 84.31 98 TRP A O 1
ATOM 781 N N . LEU A 1 99 ? 2.315 6.801 -2.725 1.00 85.25 99 LEU A N 1
ATOM 782 C CA . LEU A 1 99 ? 1.092 7.564 -2.465 1.00 85.25 99 LEU A CA 1
ATOM 783 C C . LEU A 1 99 ? -0.065 6.646 -2.069 1.00 85.25 99 LEU A C 1
ATOM 785 O O . LEU A 1 99 ? -0.822 6.970 -1.151 1.00 85.25 99 LEU A O 1
ATOM 789 N N . TRP A 1 100 ? -0.183 5.484 -2.710 1.00 80.88 100 TRP A N 1
ATOM 790 C CA . TRP A 1 100 ? -1.195 4.497 -2.361 1.00 80.88 100 TRP A CA 1
ATOM 791 C C . TRP A 1 100 ? -0.976 3.886 -0.979 1.00 80.88 100 TRP A C 1
ATOM 793 O O . TRP A 1 100 ? -1.920 3.853 -0.191 1.00 80.88 100 TRP A O 1
ATOM 803 N N . VAL A 1 101 ? 0.249 3.465 -0.648 1.00 78.50 101 VAL A N 1
ATOM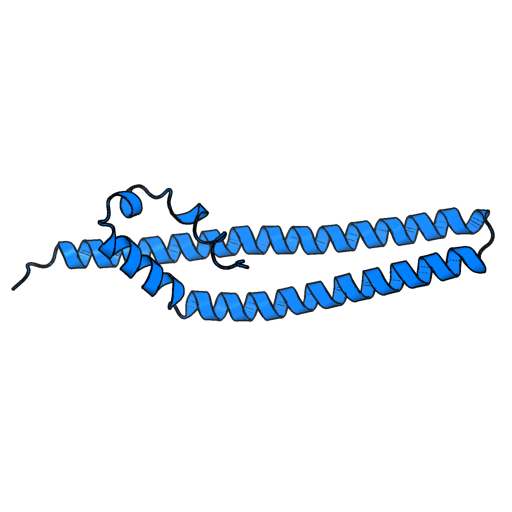 804 C CA . VAL A 1 101 ? 0.589 2.944 0.687 1.00 78.50 101 VAL A CA 1
ATOM 805 C C . VAL A 1 101 ? 0.318 4.005 1.756 1.00 78.50 101 VAL A C 1
ATOM 807 O O . VAL A 1 101 ? -0.313 3.727 2.778 1.00 78.50 101 VAL A O 1
ATOM 810 N N . ARG A 1 102 ? 0.724 5.254 1.507 1.00 83.00 102 ARG A N 1
ATOM 811 C CA . ARG A 1 102 ? 0.499 6.376 2.424 1.00 83.00 102 ARG A CA 1
ATOM 812 C C . ARG A 1 102 ? -0.987 6.675 2.612 1.00 83.00 102 ARG A C 1
ATOM 814 O O . ARG A 1 102 ? -1.419 6.934 3.737 1.00 83.00 102 ARG A O 1
ATOM 821 N N . TRP A 1 103 ? -1.767 6.643 1.534 1.00 83.62 103 TRP A N 1
ATOM 822 C CA . TRP A 1 103 ? -3.219 6.799 1.592 1.00 83.62 103 TRP A CA 1
ATOM 823 C C . TRP A 1 103 ? -3.869 5.654 2.374 1.00 83.62 103 TRP A C 1
ATOM 825 O O . TRP A 1 103 ? -4.639 5.921 3.292 1.00 83.62 103 TRP A O 1
ATOM 835 N N . MET A 1 104 ? -3.499 4.404 2.084 1.00 76.19 104 MET A N 1
ATOM 836 C CA . MET A 1 104 ? -3.979 3.212 2.791 1.00 76.19 104 MET A CA 1
ATOM 837 C C . MET A 1 104 ? -3.733 3.314 4.296 1.00 76.19 104 MET A C 1
ATOM 839 O O . MET A 1 104 ? -4.652 3.085 5.081 1.00 76.19 104 MET A O 1
ATOM 843 N N . LYS A 1 105 ? -2.524 3.725 4.698 1.00 75.62 105 LYS A N 1
ATOM 844 C CA . LYS A 1 105 ? -2.180 3.931 6.108 1.00 75.62 105 LYS A CA 1
ATOM 845 C C . LYS A 1 105 ? -3.098 4.978 6.742 1.00 75.62 105 LYS A C 1
ATOM 847 O O . LYS A 1 105 ? -3.780 4.672 7.712 1.00 75.62 105 LYS A O 1
ATOM 852 N N . ARG A 1 106 ? -3.198 6.174 6.148 1.00 79.19 106 ARG A N 1
ATOM 853 C CA . ARG A 1 106 ? -4.036 7.273 6.669 1.00 79.19 106 ARG A CA 1
ATOM 854 C C . ARG A 1 106 ? -5.516 6.903 6.770 1.00 79.19 106 ARG A C 1
ATOM 856 O O . ARG A 1 106 ? -6.142 7.191 7.787 1.00 79.19 106 ARG A O 1
ATOM 863 N N . GLU A 1 107 ? -6.068 6.291 5.730 1.00 78.69 107 GLU A N 1
ATOM 864 C CA . GLU A 1 107 ? -7.488 5.949 5.663 1.00 78.69 107 GLU A CA 1
ATOM 865 C C . GLU A 1 107 ? -7.841 4.820 6.640 1.00 78.69 107 GLU A C 1
ATOM 867 O O . GLU A 1 107 ? -8.850 4.911 7.339 1.00 78.69 107 GLU A O 1
ATOM 872 N N . SER A 1 108 ? -6.979 3.802 6.764 1.00 70.31 108 SER A N 1
ATOM 873 C CA . SER A 1 108 ? -7.167 2.728 7.748 1.00 70.31 108 SER A CA 1
ATOM 874 C C . SER A 1 108 ? -7.176 3.266 9.183 1.00 70.31 108 SER A C 1
ATOM 876 O O . SER A 1 108 ? -8.079 2.942 9.950 1.00 70.31 108 SER A O 1
ATOM 878 N N . THR A 1 109 ? -6.244 4.166 9.522 1.00 71.12 109 THR A N 1
ATOM 879 C CA . THR A 1 109 ? -6.162 4.776 10.854 1.00 71.12 109 THR A CA 1
ATOM 880 C C . THR A 1 109 ? -7.391 5.627 11.158 1.00 71.12 109 THR A C 1
ATOM 882 O O . THR A 1 109 ? -7.967 5.487 12.232 1.00 71.12 109 THR A O 1
ATOM 885 N N . ARG A 1 110 ? -7.842 6.469 10.216 1.00 76.38 110 ARG A N 1
ATOM 886 C CA . ARG A 1 110 ? -9.043 7.305 10.404 1.00 76.38 110 ARG A CA 1
ATOM 887 C C . ARG A 1 110 ? -10.288 6.465 10.670 1.00 76.38 110 ARG A C 1
ATOM 889 O O . ARG A 1 110 ? -11.023 6.736 11.617 1.00 76.38 110 ARG A O 1
ATOM 896 N N . ARG A 1 111 ? -10.511 5.427 9.860 1.00 73.50 111 ARG A N 1
ATOM 897 C CA . ARG A 1 111 ? -11.675 4.549 10.023 1.00 73.50 111 ARG A CA 1
ATOM 898 C C . ARG A 1 111 ? -11.603 3.773 11.329 1.00 73.50 111 ARG A C 1
ATOM 900 O O . ARG A 1 111 ? -12.592 3.718 12.055 1.00 73.50 111 ARG A O 1
ATOM 907 N N . MET A 1 112 ? -10.435 3.242 11.672 1.00 70.50 112 MET A N 1
ATOM 908 C CA . MET A 1 112 ? -10.287 2.490 12.910 1.00 70.50 112 MET A CA 1
ATOM 909 C C . MET A 1 112 ? -10.454 3.366 14.154 1.00 70.50 112 MET A C 1
ATOM 911 O O . MET A 1 112 ? -11.101 2.939 15.101 1.00 70.50 112 MET A O 1
ATOM 915 N N . GLN A 1 113 ? -9.983 4.616 14.132 1.00 73.12 113 GLN A N 1
ATOM 916 C CA . GLN A 1 113 ? -10.257 5.584 15.199 1.00 73.12 113 GLN A CA 1
ATOM 917 C C . GLN A 1 113 ? -11.755 5.883 15.337 1.00 73.12 113 GLN A C 1
ATOM 919 O O . GLN A 1 113 ? -12.260 5.913 16.458 1.00 73.12 113 GLN A O 1
ATOM 924 N N . SER A 1 114 ? -12.475 6.057 14.222 1.00 77.94 114 SER A N 1
ATOM 925 C CA . SER A 1 114 ? -13.924 6.297 14.260 1.00 77.94 114 SER A CA 1
ATOM 926 C C . SER A 1 114 ? -14.702 5.113 14.848 1.00 77.94 114 SER A C 1
ATOM 928 O O . SER A 1 114 ? -15.541 5.302 15.724 1.00 77.94 114 SER A O 1
ATOM 930 N N . LEU A 1 115 ? -14.367 3.883 14.450 1.00 75.56 115 LEU A N 1
ATOM 931 C CA . LEU A 1 115 ? -15.005 2.673 14.972 1.00 75.56 115 LEU A CA 1
ATOM 932 C C . LEU A 1 115 ? -14.645 2.430 16.444 1.00 75.56 115 LEU A C 1
ATOM 934 O O . LEU A 1 115 ? -15.502 2.060 17.241 1.00 75.56 115 LEU A O 1
ATOM 938 N N . LEU A 1 116 ? -13.397 2.705 16.831 1.00 75.50 116 LEU A N 1
ATOM 939 C CA . LEU A 1 116 ? -12.949 2.601 18.217 1.00 75.50 116 LEU A CA 1
ATOM 940 C C . LEU A 1 116 ? -13.701 3.582 19.128 1.00 75.50 116 LEU A C 1
ATOM 942 O O . LEU A 1 116 ? -14.075 3.210 20.236 1.00 75.50 116 LEU A O 1
ATOM 946 N N . GLN A 1 117 ? -13.987 4.805 18.671 1.00 77.31 117 GLN A N 1
ATOM 947 C CA . GLN A 1 117 ? -14.823 5.748 19.425 1.00 77.31 117 GLN A CA 1
ATOM 948 C C . GLN A 1 117 ? -16.258 5.234 19.614 1.00 77.31 117 GLN A C 1
ATOM 950 O O . GLN A 1 117 ? -16.809 5.363 20.708 1.00 77.31 117 GLN A O 1
ATOM 955 N N . VAL A 1 118 ? -16.844 4.615 18.585 1.00 79.75 118 VAL A N 1
ATOM 956 C CA . VAL A 1 118 ? -18.190 4.022 18.663 1.00 79.75 118 VAL A CA 1
ATOM 957 C C . VAL A 1 118 ? -18.224 2.860 19.659 1.00 79.75 118 VAL A C 1
ATOM 959 O O . VAL A 1 118 ? -19.101 2.821 20.524 1.00 79.75 118 VAL A O 1
ATOM 962 N N . GLU A 1 119 ? -17.260 1.940 19.593 1.00 74.38 119 GLU A N 1
ATOM 963 C CA . GLU A 1 119 ? -17.205 0.787 20.501 1.00 74.38 119 GLU A CA 1
ATOM 964 C C . GLU A 1 119 ? -16.888 1.190 21.947 1.00 74.38 119 GLU A C 1
ATOM 966 O O . GLU A 1 119 ? -17.533 0.699 22.873 1.00 74.38 119 GLU A O 1
ATOM 971 N N . LEU A 1 120 ? -15.986 2.153 22.170 1.00 74.31 120 LEU A N 1
ATOM 972 C CA . LEU A 1 120 ? -15.757 2.713 23.508 1.00 74.31 120 LEU A CA 1
ATOM 973 C C . LEU A 1 120 ? -17.026 3.367 24.075 1.00 74.31 120 LEU A C 1
ATOM 975 O O . LEU A 1 120 ? -17.311 3.225 25.264 1.00 74.31 120 LEU A O 1
ATOM 979 N N . GLY A 1 121 ? -17.819 4.035 23.230 1.00 74.19 121 GLY A N 1
ATOM 980 C CA . GLY A 1 121 ? -19.141 4.540 23.597 1.00 74.19 121 GLY A CA 1
ATOM 981 C C . GLY A 1 121 ? -20.089 3.424 24.043 1.00 74.19 121 GLY A C 1
ATOM 982 O O . GLY A 1 121 ? -20.696 3.526 25.109 1.00 74.19 121 GLY A O 1
ATOM 983 N N . ARG A 1 122 ? -20.166 2.322 23.284 1.00 74.50 122 ARG A N 1
ATOM 984 C CA . ARG A 1 122 ? -21.003 1.156 23.625 1.00 74.50 122 ARG A CA 1
ATOM 985 C C . ARG A 1 122 ? -20.583 0.493 24.933 1.00 74.50 122 ARG A C 1
ATOM 987 O O . ARG A 1 122 ? -21.447 0.197 25.754 1.00 74.50 122 ARG A O 1
ATOM 994 N N . VAL A 1 123 ? -19.284 0.289 25.158 1.00 73.12 123 VAL A N 1
ATOM 995 C CA . VAL A 1 123 ? -18.769 -0.295 26.410 1.00 73.12 123 VAL A CA 1
ATOM 996 C C . VAL A 1 123 ? -19.063 0.623 27.596 1.00 73.12 123 VAL A C 1
ATOM 998 O O . VAL A 1 123 ? -19.522 0.156 28.635 1.00 73.12 123 VAL A O 1
ATOM 1001 N N . ARG A 1 124 ? -18.895 1.941 27.436 1.00 72.88 124 ARG A N 1
ATOM 1002 C CA . ARG A 1 124 ? -19.221 2.916 28.486 1.00 72.88 124 ARG A CA 1
ATOM 1003 C C . ARG A 1 124 ? -20.710 2.930 28.840 1.00 72.88 124 ARG A C 1
ATOM 1005 O O . ARG A 1 124 ? -21.041 3.082 30.010 1.00 72.88 124 ARG A O 1
ATOM 1012 N N . ILE A 1 125 ? -21.595 2.776 27.853 1.00 70.88 125 ILE A N 1
ATOM 1013 C CA . ILE A 1 125 ? -23.048 2.659 28.068 1.00 70.88 125 ILE A CA 1
ATOM 1014 C C . ILE A 1 125 ? -23.374 1.335 28.767 1.00 70.88 125 ILE A C 1
ATOM 1016 O O . ILE A 1 125 ? -24.094 1.336 29.760 1.00 70.88 125 ILE A O 1
ATOM 1020 N N . LYS A 1 126 ? -22.788 0.220 28.312 1.00 70.12 126 LYS A N 1
ATOM 1021 C CA . LYS A 1 126 ? -22.969 -1.104 28.922 1.00 70.12 126 LYS A CA 1
ATOM 1022 C C . LYS A 1 126 ? -22.535 -1.129 30.389 1.00 70.12 126 LYS A C 1
ATOM 1024 O O . LYS A 1 126 ? -23.253 -1.670 31.215 1.00 70.12 126 LYS A O 1
ATOM 1029 N N . ASN A 1 127 ? -21.406 -0.504 30.717 1.00 66.25 127 ASN A N 1
ATOM 1030 C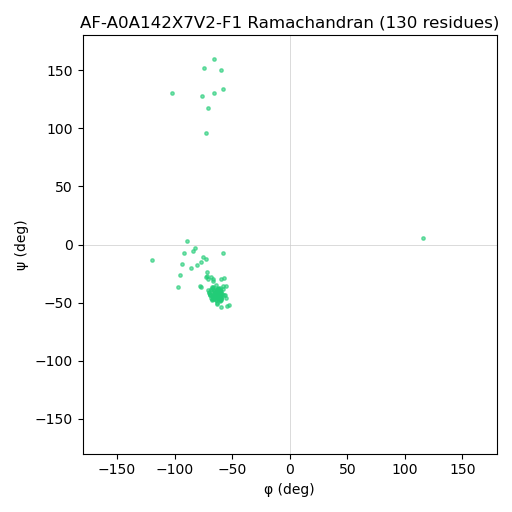 CA . ASN A 1 127 ? -20.901 -0.431 32.091 1.00 66.25 127 ASN A CA 1
ATOM 1031 C C . ASN A 1 127 ? -21.674 0.573 32.974 1.00 66.25 127 ASN A C 1
ATOM 1033 O O . ASN A 1 127 ? -21.473 0.579 34.184 1.00 66.25 127 ASN A O 1
ATOM 1037 N N . ARG A 1 128 ? -22.544 1.421 32.398 1.00 61.50 128 ARG A N 1
ATOM 1038 C CA . ARG A 1 128 ? -23.458 2.312 33.141 1.00 61.50 128 ARG A CA 1
ATOM 1039 C C . ARG A 1 128 ? -24.844 1.715 33.384 1.00 61.50 128 ARG A C 1
ATOM 1041 O O . ARG A 1 128 ? -25.568 2.254 34.215 1.00 61.50 128 ARG A O 1
ATOM 1048 N N . LEU A 1 129 ? -25.231 0.669 32.659 1.00 56.59 129 LEU A N 1
ATOM 1049 C CA . LEU A 1 129 ? -26.496 -0.019 32.900 1.00 56.59 129 LEU A CA 1
ATOM 1050 C C . LEU A 1 129 ? -26.344 -0.896 34.154 1.00 56.59 129 LEU A C 1
ATOM 1052 O O . LEU A 1 129 ? -25.365 -1.647 34.233 1.00 56.59 129 LEU A O 1
ATOM 1056 N N . PRO A 1 130 ? -27.251 -0.787 35.143 1.00 47.06 130 PRO A N 1
ATOM 1057 C CA . PRO A 1 130 ? -27.229 -1.669 36.300 1.00 47.06 130 PRO A CA 1
ATOM 1058 C C . PRO A 1 130 ? -27.350 -3.116 35.812 1.00 47.06 130 PRO A C 1
ATOM 1060 O O . PRO A 1 130 ? -28.123 -3.421 34.904 1.00 47.06 130 PRO A O 1
ATOM 1063 N N . LYS A 1 131 ? -26.504 -3.991 36.361 1.00 53.81 131 LYS A N 1
ATOM 1064 C CA . LYS A 1 131 ? -26.668 -5.434 36.200 1.00 53.81 131 LYS A CA 1
ATOM 1065 C C . LYS A 1 131 ? -27.864 -5.829 37.062 1.00 53.81 131 LYS A C 1
ATOM 1067 O O . LYS A 1 131 ? -27.686 -5.978 38.269 1.00 53.81 131 LYS A O 1
ATOM 1072 N N . ASP A 1 132 ? -29.034 -5.912 36.443 1.00 49.03 132 ASP A N 1
ATOM 1073 C CA . ASP A 1 132 ? -30.180 -6.629 37.007 1.00 49.03 132 ASP A CA 1
ATOM 1074 C C . ASP A 1 132 ? -29.894 -8.140 37.039 1.00 49.03 132 ASP A C 1
ATOM 1076 O O . ASP A 1 132 ? -29.258 -8.649 36.078 1.00 49.03 132 ASP A O 1
#

Radius of gyration: 23.46 Å; Cα contacts (8 Å, |Δi|>4): 46; chains: 1; bounding box: 56×23×68 Å

Secondary structure (DSSP, 8-state):
--TTTHHHHTTTT-HHHHTS-HHHHHHHHHHHHH-HHHHHHHHHHHHHHHHHHHHHHHHHHHHHHHHHHHHHHS-HHHHHHHHHHHHHHHHHHHHHHHHHHHHHHHHHHHHHHHHHHHHHHHHHHHTTS---